Protein AF-A0A925MLX1-F1 (afdb_monomer)

Secondary structure (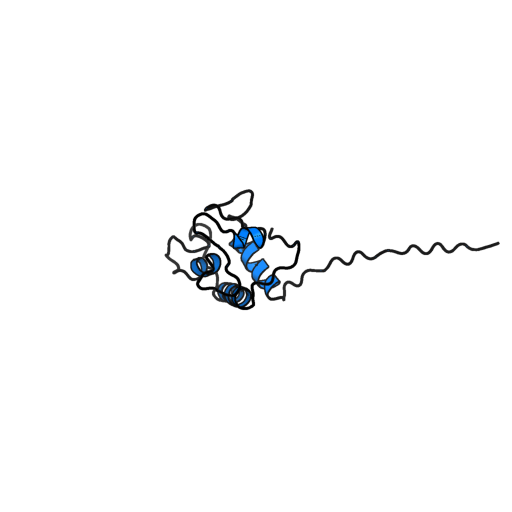DSSP, 8-state):
-------------------TTSHHHHHHHHHHHHTTTTBSSS-BGGG---SSHHHHHH-BTTB-S--TT-TTT-HHHHHHTS-TT-SS-SS-TTT-SPPPHHHHHHHHHHHHTT----TT----

Mean predicted aligned error: 7.53 Å

Solvent-accessible surface area (backbone atoms only — not comparable to full-atom values): 7209 Å² total; per-residue (Å²): 133,88,82,82,81,83,80,81,80,78,78,76,79,79,73,77,77,78,58,57,85,39,61,47,31,46,32,47,52,50,42,37,76,62,40,46,87,44,17,23,88,92,41,40,54,65,60,21,31,53,38,33,71,69,39,24,45,60,21,28,78,89,41,41,29,47,38,73,47,32,50,93,64,8,42,58,51,57,24,46,72,43,57,86,85,44,87,76,20,39,47,42,71,93,80,38,67,70,59,52,72,69,56,53,49,40,44,49,51,29,26,52,73,48,46,65,74,66,89,93,58,63,60,107

Structure (mmCIF, N/CA/C/O backbone):
data_AF-A0A925MLX1-F1
#
_entry.id   AF-A0A925MLX1-F1
#
loop_
_atom_site.group_PDB
_atom_site.id
_atom_site.type_symbol
_atom_site.label_atom_id
_atom_site.label_alt_id
_atom_site.label_comp_id
_atom_site.label_asym_id
_atom_site.label_entity_id
_atom_site.label_seq_id
_atom_site.pdbx_PDB_ins_code
_atom_site.Cartn_x
_atom_site.Cartn_y
_atom_site.Cartn_z
_atom_site.occupancy
_atom_site.B_iso_or_equiv
_atom_site.auth_seq_id
_atom_site.auth_comp_id
_atom_site.auth_asym_id
_atom_site.auth_atom_id
_atom_site.pdbx_PDB_model_num
ATOM 1 N N . MET A 1 1 ? -12.068 34.898 56.559 1.00 46.12 1 MET A N 1
ATOM 2 C CA . MET A 1 1 ? -12.224 35.296 55.142 1.00 46.12 1 MET A CA 1
ATOM 3 C C . MET A 1 1 ? -11.787 34.125 54.268 1.00 46.12 1 MET A C 1
ATOM 5 O O . MET A 1 1 ? -10.683 33.628 54.450 1.00 46.12 1 MET A O 1
ATOM 9 N N . ARG A 1 2 ? -12.710 33.596 53.452 1.00 42.19 2 ARG A N 1
ATOM 10 C CA . ARG A 1 2 ? -12.590 32.352 52.665 1.00 42.19 2 ARG A CA 1
ATOM 11 C C . ARG A 1 2 ? -11.445 32.443 51.649 1.00 42.19 2 ARG A C 1
ATOM 13 O O . ARG A 1 2 ? -11.439 33.351 50.827 1.00 42.19 2 ARG A O 1
ATOM 20 N N . ARG A 1 3 ? -10.522 31.479 51.680 1.00 47.94 3 ARG A N 1
ATOM 21 C CA . ARG A 1 3 ? -9.568 31.237 50.590 1.00 47.94 3 ARG A CA 1
ATOM 22 C C . ARG A 1 3 ? -10.288 30.431 49.511 1.00 47.94 3 ARG A C 1
ATOM 24 O O . ARG A 1 3 ? -10.714 29.311 49.773 1.00 47.94 3 ARG A O 1
ATOM 31 N N . ILE A 1 4 ? -10.477 31.032 48.343 1.00 58.31 4 ILE A N 1
ATOM 32 C CA . ILE A 1 4 ? -11.008 30.362 47.154 1.00 58.31 4 ILE A CA 1
ATOM 33 C C . ILE A 1 4 ? -9.815 29.669 46.490 1.00 58.31 4 ILE A C 1
ATOM 35 O O . ILE A 1 4 ? -8.910 30.342 46.005 1.00 58.31 4 ILE A O 1
ATOM 39 N N . PHE A 1 5 ? -9.782 28.338 46.522 1.00 53.84 5 PHE A N 1
ATOM 40 C CA . PHE A 1 5 ? -8.867 27.544 45.704 1.00 53.84 5 PHE A CA 1
ATOM 41 C C . PHE A 1 5 ? -9.588 27.211 44.400 1.00 53.84 5 PHE A C 1
ATOM 43 O O . PHE A 1 5 ? -10.471 26.356 44.370 1.00 53.84 5 PHE A O 1
ATOM 50 N N . THR A 1 6 ? -9.246 27.922 43.332 1.00 58.22 6 THR A N 1
ATOM 51 C CA . THR A 1 6 ? -9.705 27.601 41.980 1.00 58.22 6 THR A CA 1
ATOM 52 C C . THR A 1 6 ? -8.925 26.378 41.504 1.00 58.22 6 THR A C 1
ATOM 54 O O . THR A 1 6 ? -7.746 26.481 41.173 1.00 58.22 6 THR A O 1
ATOM 57 N N . ALA A 1 7 ? -9.557 25.205 41.521 1.00 58.81 7 ALA A N 1
ATOM 58 C CA . ALA A 1 7 ? -9.005 24.001 40.914 1.00 58.81 7 ALA A CA 1
ATOM 59 C C . ALA A 1 7 ? -9.193 24.095 39.393 1.00 58.81 7 ALA A C 1
ATOM 61 O O . ALA A 1 7 ? -10.301 23.944 38.880 1.00 58.81 7 ALA A O 1
ATOM 62 N N . LEU A 1 8 ? -8.108 24.399 38.683 1.00 63.38 8 LEU A N 1
ATOM 63 C CA . LEU A 1 8 ? -8.055 24.350 37.227 1.00 63.38 8 LEU A CA 1
ATOM 64 C C . LEU A 1 8 ? -7.953 22.871 36.815 1.00 63.38 8 LEU A C 1
ATOM 66 O O . LEU A 1 8 ? -6.883 22.269 36.877 1.00 63.38 8 LEU A O 1
ATOM 70 N N . LEU A 1 9 ? -9.087 22.264 36.462 1.00 59.72 9 LEU A N 1
ATOM 71 C CA . LEU A 1 9 ? -9.147 20.939 35.845 1.00 59.72 9 LEU A CA 1
ATOM 72 C C . LEU A 1 9 ? -8.615 21.051 34.410 1.00 59.72 9 LEU A C 1
ATOM 74 O O . LEU A 1 9 ? -9.349 21.397 33.487 1.00 59.72 9 LEU A O 1
ATOM 78 N N . LEU A 1 10 ? -7.322 20.779 34.231 1.00 60.19 10 LEU A N 1
ATOM 79 C CA . LEU A 1 10 ? -6.754 20.465 32.924 1.00 60.19 10 LEU A CA 1
ATOM 80 C C . LEU A 1 10 ? -7.326 19.114 32.482 1.00 60.19 10 LEU A C 1
ATOM 82 O O . LEU A 1 10 ? -6.876 18.058 32.925 1.00 60.19 10 LEU A O 1
ATOM 86 N N . ALA A 1 11 ? -8.353 19.154 31.634 1.00 60.12 11 ALA A N 1
ATOM 87 C CA . ALA A 1 11 ? -8.769 17.997 30.860 1.00 60.12 11 ALA A CA 1
ATOM 88 C C . ALA A 1 11 ? -7.615 17.644 29.914 1.00 60.12 11 ALA A C 1
ATOM 90 O O . ALA A 1 11 ? -7.363 18.345 28.934 1.00 60.12 11 ALA A O 1
ATOM 91 N N . SER A 1 12 ? -6.865 16.601 30.267 1.00 67.06 12 SER A N 1
ATOM 92 C CA . SER A 1 12 ? -5.813 16.064 29.415 1.00 67.06 12 SER A CA 1
ATOM 93 C C . SER A 1 12 ? -6.475 15.497 28.164 1.00 67.06 12 SER A C 1
ATOM 95 O O . SER A 1 12 ? -7.197 14.501 28.236 1.00 67.06 12 SER A O 1
ATOM 97 N N . LEU A 1 13 ? -6.271 16.168 27.031 1.00 59.34 13 LEU A N 1
ATOM 98 C CA . LEU A 1 13 ? -6.592 15.631 25.719 1.00 59.34 13 LEU A CA 1
ATOM 99 C C . LEU A 1 13 ? -5.699 14.398 25.551 1.00 59.34 13 LEU A C 1
ATOM 101 O O . LEU A 1 13 ? -4.483 14.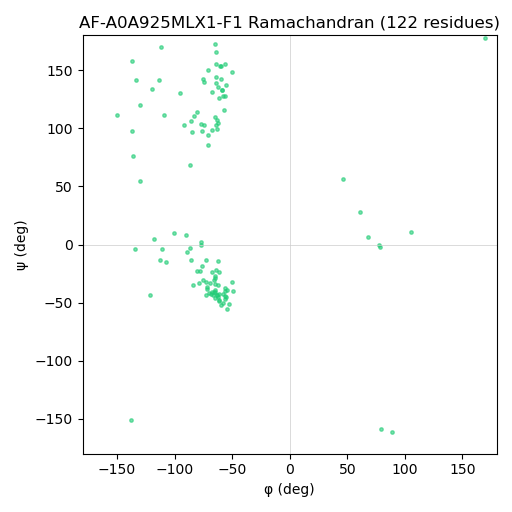518 25.405 1.00 59.34 13 LEU A O 1
ATOM 105 N N . CYS A 1 14 ? -6.282 13.210 25.676 1.00 46.50 14 CYS A N 1
ATOM 106 C CA . CYS A 1 14 ? -5.576 11.970 25.407 1.00 46.50 14 CYS A CA 1
ATOM 107 C C . CYS A 1 14 ? -5.384 11.902 23.888 1.00 46.50 14 CYS A C 1
ATOM 109 O O . CYS A 1 14 ? -6.229 11.379 23.171 1.00 46.50 14 CYS A O 1
ATOM 111 N N . ALA A 1 15 ? -4.319 12.529 23.387 1.00 55.94 15 ALA A N 1
ATOM 112 C CA . ALA A 1 15 ? -3.807 12.215 22.068 1.00 55.94 15 ALA A CA 1
ATOM 113 C C . ALA A 1 15 ? -3.357 10.757 22.149 1.00 55.94 15 ALA A C 1
ATOM 115 O O . ALA A 1 15 ? -2.397 10.436 22.853 1.00 55.94 15 ALA A O 1
ATOM 116 N N . THR A 1 16 ? -4.109 9.859 21.520 1.00 57.59 16 THR A N 1
ATOM 117 C CA . THR A 1 16 ? -3.676 8.480 21.340 1.00 57.59 16 THR A CA 1
ATOM 118 C C . THR A 1 16 ? -2.433 8.537 20.467 1.00 57.59 16 THR A C 1
ATOM 120 O O . THR A 1 16 ? -2.533 8.739 19.260 1.00 57.59 16 THR A O 1
ATOM 123 N N . ALA A 1 17 ? -1.255 8.450 21.085 1.00 60.09 17 ALA A N 1
ATOM 124 C CA . ALA A 1 17 ? -0.032 8.188 20.350 1.00 60.09 17 ALA A CA 1
ATOM 125 C C . ALA A 1 17 ? -0.260 6.876 19.596 1.00 60.09 17 ALA A C 1
ATOM 127 O O . ALA A 1 17 ? -0.556 5.846 20.204 1.00 60.09 17 ALA A O 1
ATOM 128 N N . TYR A 1 18 ? -0.248 6.970 18.276 1.00 63.94 18 TYR A N 1
ATOM 129 C CA . TYR A 1 18 ? -0.481 5.849 17.394 1.00 63.94 18 TYR A CA 1
ATOM 130 C C . TYR A 1 18 ? 0.701 4.867 17.531 1.00 63.94 18 TYR A C 1
ATOM 132 O O . TYR A 1 18 ? 1.858 5.284 17.573 1.00 63.94 18 TYR A O 1
ATOM 140 N N . ASP A 1 19 ? 0.416 3.576 17.721 1.00 78.44 19 ASP A N 1
ATOM 141 C CA . ASP A 1 19 ? 1.443 2.564 17.985 1.00 78.44 19 ASP A CA 1
ATOM 142 C C . ASP A 1 19 ? 2.039 2.054 16.668 1.00 78.44 19 ASP A C 1
ATOM 144 O O . ASP A 1 19 ? 1.502 1.139 16.037 1.00 78.44 19 ASP A O 1
ATOM 148 N N . ASP A 1 20 ? 3.180 2.617 16.273 1.00 77.81 20 ASP A N 1
ATOM 149 C CA . ASP A 1 20 ? 3.930 2.212 15.076 1.00 77.81 20 ASP A CA 1
ATOM 150 C C . ASP A 1 20 ? 4.425 0.755 15.135 1.00 77.81 20 ASP A C 1
ATOM 152 O O . ASP A 1 20 ? 4.809 0.176 14.118 1.00 77.81 20 ASP A O 1
ATOM 156 N N . THR A 1 21 ? 4.400 0.114 16.310 1.00 87.69 21 THR A N 1
ATOM 157 C CA . THR A 1 21 ? 4.783 -1.297 16.460 1.00 87.69 21 THR A CA 1
ATOM 158 C C . THR A 1 21 ? 3.636 -2.270 16.179 1.00 87.69 21 THR A C 1
ATOM 160 O O . THR A 1 21 ? 3.887 -3.471 15.983 1.00 87.69 21 THR A O 1
ATOM 163 N N . SER A 1 22 ? 2.400 -1.764 16.105 1.00 94.00 22 SER A N 1
ATOM 164 C CA . SER A 1 22 ? 1.207 -2.533 15.745 1.00 94.00 22 SER A CA 1
ATOM 165 C C . SER A 1 22 ? 1.272 -3.067 14.306 1.00 94.00 22 SER A C 1
ATOM 167 O O . SER A 1 22 ? 2.110 -2.652 13.501 1.00 94.00 22 SER A O 1
ATOM 169 N N . ALA A 1 23 ? 0.396 -4.021 13.970 1.00 94.62 23 ALA A N 1
ATOM 170 C CA . ALA A 1 23 ? 0.321 -4.573 12.616 1.00 94.62 23 ALA A CA 1
ATOM 171 C C . ALA A 1 23 ? 0.010 -3.474 11.591 1.00 94.62 23 ALA A C 1
ATOM 173 O O . ALA A 1 23 ? 0.778 -3.283 10.644 1.00 94.62 23 ALA A O 1
ATOM 174 N N . PHE A 1 24 ? -1.049 -2.696 11.833 1.00 96.56 24 PHE A N 1
ATOM 175 C CA . PHE A 1 24 ? -1.362 -1.552 10.993 1.00 96.56 24 PHE A CA 1
ATOM 176 C C . PHE A 1 24 ? -0.288 -0.459 11.061 1.00 96.56 24 PHE A C 1
ATOM 178 O O . PHE A 1 24 ? -0.005 0.134 10.036 1.00 96.56 24 PHE A O 1
ATOM 185 N N . GLY A 1 25 ? 0.390 -0.206 12.187 1.00 96.75 25 GLY A N 1
ATOM 186 C CA . GLY A 1 25 ? 1.446 0.820 12.241 1.00 96.75 25 GLY A CA 1
ATOM 187 C C . GLY A 1 25 ? 2.660 0.514 11.369 1.00 96.75 25 GLY A C 1
ATOM 188 O O . GLY A 1 25 ? 3.151 1.382 10.642 1.00 96.75 25 GLY A O 1
ATOM 189 N N . LYS A 1 26 ? 3.061 -0.756 11.329 1.00 97.62 26 LYS A N 1
ATOM 190 C CA . LYS A 1 26 ? 4.082 -1.226 10.389 1.00 97.62 26 LYS A CA 1
ATOM 191 C C . LYS A 1 26 ? 3.598 -1.119 8.945 1.00 97.62 26 LYS A C 1
ATOM 193 O O . LYS A 1 26 ? 4.324 -0.604 8.101 1.00 97.62 26 LYS A O 1
ATOM 198 N N . ALA A 1 27 ? 2.372 -1.561 8.660 1.00 98.00 27 ALA A N 1
ATOM 199 C CA . ALA A 1 27 ? 1.804 -1.487 7.314 1.00 98.00 27 ALA A CA 1
ATOM 200 C C . ALA A 1 27 ? 1.645 -0.038 6.834 1.00 98.00 27 ALA A C 1
ATOM 202 O O . ALA A 1 27 ? 2.037 0.279 5.716 1.00 98.00 27 ALA A O 1
ATOM 203 N N . ARG A 1 28 ? 1.152 0.853 7.695 1.00 97.50 28 ARG A N 1
ATOM 204 C CA . ARG A 1 28 ? 1.057 2.297 7.478 1.00 97.50 28 ARG A CA 1
ATOM 205 C C . ARG A 1 28 ? 2.403 2.865 7.059 1.00 97.50 28 ARG A C 1
ATOM 207 O O . ARG A 1 28 ? 2.467 3.500 6.017 1.00 97.50 28 ARG A O 1
ATOM 214 N N . THR A 1 29 ? 3.467 2.574 7.810 1.00 97.00 29 THR A N 1
ATOM 215 C CA . THR A 1 29 ? 4.822 3.039 7.470 1.00 97.00 29 THR A CA 1
ATOM 216 C C . THR A 1 29 ? 5.220 2.603 6.058 1.00 97.00 29 THR A C 1
ATOM 218 O O . THR A 1 29 ? 5.698 3.415 5.270 1.00 97.00 29 THR A O 1
ATOM 221 N N . VAL A 1 30 ? 4.968 1.340 5.693 1.00 97.88 30 VAL A N 1
ATOM 222 C CA . VAL A 1 30 ? 5.252 0.844 4.336 1.00 97.88 30 VAL A CA 1
ATOM 223 C C . VAL A 1 30 ? 4.428 1.595 3.283 1.00 97.88 30 VAL A C 1
ATOM 225 O O . VAL A 1 30 ? 4.975 1.990 2.252 1.00 97.88 30 VAL A O 1
ATOM 228 N N . LEU A 1 31 ? 3.134 1.808 3.527 1.00 97.81 31 LEU A N 1
ATOM 229 C CA . LEU A 1 31 ? 2.225 2.478 2.593 1.00 97.81 31 LEU A CA 1
ATOM 230 C C . LEU A 1 31 ? 2.559 3.972 2.422 1.00 97.81 31 LEU A C 1
ATOM 232 O O . LEU A 1 31 ? 2.573 4.470 1.296 1.00 97.81 31 LEU A O 1
ATOM 236 N N . GLU A 1 32 ? 2.870 4.683 3.504 1.00 97.38 32 GLU A N 1
ATOM 237 C CA . GLU A 1 32 ? 3.249 6.103 3.471 1.00 97.38 32 GLU A CA 1
ATOM 238 C C . GLU A 1 32 ? 4.605 6.305 2.780 1.00 97.38 32 GLU A C 1
ATOM 240 O O . GLU A 1 32 ? 4.773 7.188 1.945 1.00 97.38 32 GLU A O 1
ATOM 245 N N . VAL A 1 33 ? 5.580 5.431 3.028 1.00 96.06 33 VAL A N 1
ATOM 246 C CA . VAL A 1 33 ? 6.898 5.574 2.393 1.00 96.06 33 VAL A CA 1
ATOM 247 C C . VAL A 1 33 ? 6.855 5.241 0.899 1.00 96.06 33 VAL A C 1
ATOM 249 O O . VAL A 1 33 ? 7.552 5.876 0.108 1.00 96.06 33 VAL A O 1
ATOM 252 N N . ASN A 1 34 ? 6.055 4.252 0.490 1.00 97.00 34 ASN A N 1
ATOM 253 C CA . ASN A 1 34 ? 6.180 3.660 -0.845 1.00 97.00 34 ASN A CA 1
ATOM 254 C C . ASN A 1 34 ? 4.996 3.922 -1.786 1.00 97.00 34 ASN A C 1
ATOM 256 O O . ASN A 1 34 ? 5.113 3.651 -2.984 1.00 97.00 34 ASN A O 1
ATOM 260 N N . CYS A 1 35 ? 3.851 4.403 -1.292 1.00 97.00 35 CYS A N 1
ATOM 261 C CA . CYS A 1 35 ? 2.625 4.482 -2.095 1.00 97.00 35 CYS A CA 1
ATOM 262 C C . CYS A 1 35 ? 2.058 5.902 -2.218 1.00 97.00 35 CYS A C 1
ATOM 264 O O . CYS A 1 35 ? 1.683 6.320 -3.319 1.00 97.00 35 CYS A O 1
ATOM 266 N N . VAL A 1 36 ? 2.017 6.671 -1.128 1.00 95.88 36 VAL A N 1
ATOM 267 C CA . VAL A 1 36 ? 1.337 7.984 -1.107 1.00 95.88 36 VAL A CA 1
ATOM 268 C C . VAL A 1 36 ? 2.130 9.113 -1.778 1.00 95.88 36 VAL A C 1
ATOM 270 O O . VAL A 1 36 ? 1.619 10.204 -1.980 1.00 95.88 36 VAL A O 1
ATOM 273 N N . GLU A 1 37 ? 3.327 8.855 -2.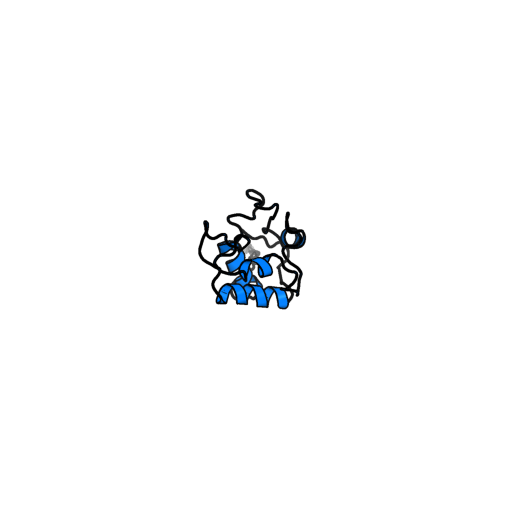303 1.00 95.00 37 GLU A N 1
ATOM 274 C CA . GLU A 1 37 ? 3.971 9.815 -3.214 1.00 95.00 37 GLU A CA 1
ATOM 275 C C . GLU A 1 37 ? 3.220 9.946 -4.562 1.00 95.00 37 GLU A C 1
ATOM 277 O O . GLU A 1 37 ? 3.369 10.931 -5.298 1.00 95.00 37 GLU A O 1
ATOM 282 N N . CYS A 1 38 ? 2.451 8.918 -4.941 1.00 97.12 38 CYS A N 1
ATOM 283 C CA . CYS A 1 38 ? 1.825 8.782 -6.260 1.00 97.12 38 CYS A CA 1
ATOM 284 C C . CYS A 1 38 ? 0.356 8.344 -6.243 1.00 97.12 38 CYS A C 1
ATOM 286 O O . CYS A 1 38 ? -0.219 8.245 -7.328 1.00 97.12 38 CYS A O 1
ATOM 288 N N . HIS A 1 39 ? -0.216 8.044 -5.077 1.00 97.38 39 HIS A N 1
ATOM 289 C CA . HIS A 1 39 ? -1.589 7.558 -4.922 1.00 97.38 39 HIS A CA 1
ATOM 290 C C . HIS A 1 39 ? -2.341 8.361 -3.856 1.00 97.38 39 HIS A C 1
ATOM 292 O O . HIS A 1 39 ? -2.877 7.816 -2.892 1.00 97.38 39 HIS A O 1
ATOM 298 N N . THR A 1 40 ? -2.354 9.677 -4.039 1.00 97.56 40 THR A N 1
ATOM 299 C CA . THR A 1 40 ? -3.040 10.656 -3.180 1.00 97.56 40 THR A CA 1
ATOM 300 C C . THR A 1 40 ? -4.203 11.301 -3.911 1.00 97.56 40 THR A C 1
ATOM 302 O O . THR A 1 40 ? -4.337 11.157 -5.128 1.00 97.56 40 THR A O 1
ATOM 305 N N . VAL A 1 41 ? -5.035 12.045 -3.185 1.00 96.69 41 VAL A N 1
ATOM 306 C CA . VAL A 1 41 ? -6.11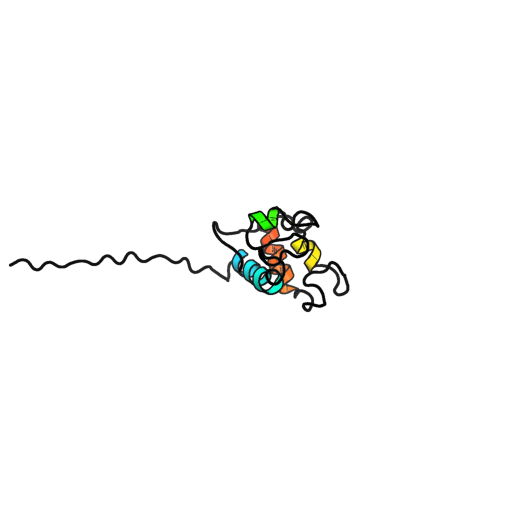5 12.853 -3.768 1.00 96.69 41 VAL A CA 1
ATOM 307 C C . VAL A 1 41 ? -5.557 13.837 -4.801 1.00 96.69 41 VAL A C 1
ATOM 309 O O . VAL A 1 41 ? -6.133 13.997 -5.875 1.00 96.69 41 VAL A O 1
ATOM 312 N N . GLU A 1 42 ? -4.398 14.432 -4.518 1.00 96.50 42 GLU A N 1
ATOM 313 C CA . GLU A 1 42 ? -3.734 15.390 -5.410 1.00 96.50 42 GLU A CA 1
ATOM 314 C C . GLU A 1 42 ? -3.056 14.720 -6.614 1.00 96.50 42 GLU A C 1
ATOM 316 O O . GLU A 1 42 ? -2.948 15.300 -7.697 1.00 96.50 42 GLU A O 1
ATOM 321 N N . LYS A 1 43 ? -2.579 13.483 -6.445 1.00 95.38 43 LYS A N 1
ATOM 322 C CA . LYS A 1 43 ? -1.828 12.743 -7.462 1.00 95.38 43 LYS A CA 1
ATOM 323 C C . LYS A 1 43 ? -2.340 11.310 -7.501 1.00 95.38 43 LYS A C 1
ATOM 325 O O . LYS A 1 43 ? -1.685 10.408 -7.005 1.00 95.38 43 LYS A O 1
ATOM 330 N N . ALA A 1 44 ? -3.505 11.107 -8.110 1.00 96.88 44 ALA A N 1
ATOM 331 C CA . ALA A 1 44 ? -4.175 9.809 -8.207 1.00 96.88 44 ALA A CA 1
ATOM 332 C C . ALA A 1 44 ? -3.694 9.001 -9.430 1.00 96.88 44 ALA A C 1
ATOM 334 O O . ALA A 1 44 ? -4.428 8.831 -10.411 1.00 96.88 44 ALA A O 1
ATOM 335 N N . LYS A 1 45 ? -2.434 8.530 -9.444 1.00 96.69 45 LYS A N 1
ATOM 336 C CA . LYS A 1 45 ? -1.949 7.730 -10.587 1.00 96.69 45 LYS A CA 1
ATOM 337 C C . LYS A 1 45 ? -2.749 6.434 -10.724 1.00 96.69 45 LYS A C 1
ATOM 339 O O . LYS A 1 45 ? -2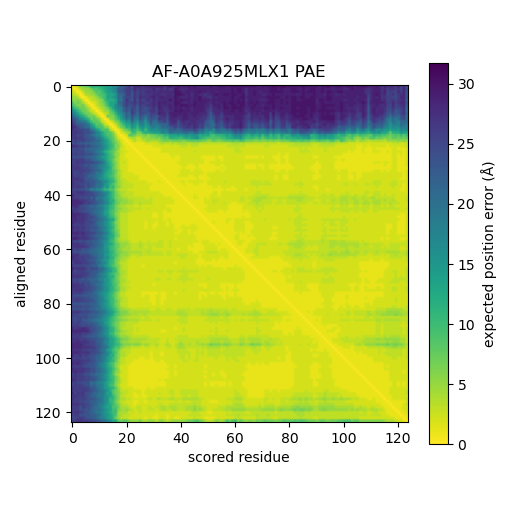.990 5.738 -9.742 1.00 96.69 45 LYS A O 1
ATOM 344 N N . GLY A 1 46 ? -3.132 6.109 -11.962 1.00 96.44 46 GLY A N 1
ATOM 345 C CA . GLY A 1 46 ? -3.982 4.950 -12.261 1.00 96.44 46 GLY A CA 1
ATOM 346 C C . GLY A 1 46 ? -5.356 5.025 -11.591 1.00 96.44 46 GLY A C 1
ATOM 347 O O . GLY A 1 46 ? -5.894 3.989 -11.206 1.00 96.44 46 GLY A O 1
ATOM 348 N N . GLY A 1 47 ? -5.857 6.239 -11.334 1.00 97.56 47 GLY A N 1
ATOM 349 C CA . GLY A 1 47 ? -7.140 6.474 -10.671 1.00 97.56 47 GLY A CA 1
ATOM 350 C C . GLY A 1 47 ? -7.182 6.054 -9.198 1.00 97.56 47 GLY A C 1
ATOM 351 O O . GLY A 1 47 ? -8.249 6.091 -8.596 1.00 97.56 47 GLY A O 1
ATOM 352 N N . LEU A 1 48 ? -6.052 5.640 -8.613 1.00 98.19 48 LEU A N 1
ATOM 353 C CA . LEU A 1 48 ? -5.986 5.098 -7.259 1.00 98.19 48 LEU A CA 1
ATOM 354 C C . LEU A 1 48 ? -5.611 6.180 -6.241 1.00 98.19 48 LEU A C 1
ATOM 356 O O . LEU A 1 48 ? -4.589 6.853 -6.391 1.00 98.19 48 LEU A O 1
ATOM 360 N N . VAL A 1 49 ? -6.402 6.258 -5.168 1.00 98.06 49 VAL A N 1
ATOM 361 C CA . VAL A 1 49 ? -6.127 7.044 -3.959 1.00 98.06 49 VAL A CA 1
ATOM 362 C C . VAL A 1 49 ? -6.052 6.095 -2.763 1.00 98.06 49 VAL A C 1
ATOM 364 O O . VAL A 1 49 ? -6.902 5.218 -2.617 1.00 98.06 49 VAL A O 1
ATOM 367 N N . MET A 1 50 ? -5.035 6.249 -1.916 1.00 97.31 50 MET A N 1
ATOM 368 C CA . MET A 1 50 ? -4.752 5.331 -0.803 1.00 97.31 50 MET A CA 1
ATOM 369 C C . MET A 1 50 ? -4.845 5.983 0.580 1.00 97.31 50 MET A C 1
ATOM 371 O O 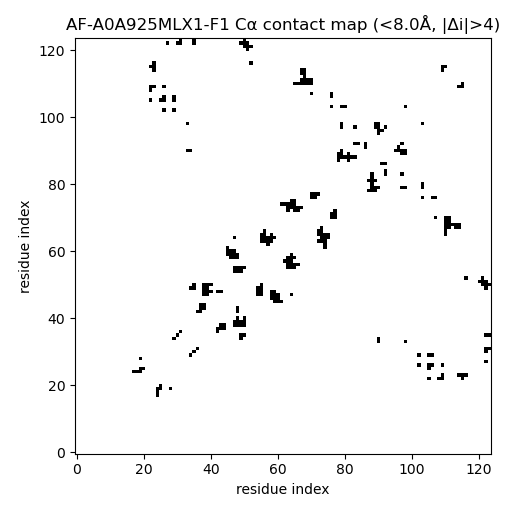. MET A 1 50 ? -4.585 5.320 1.577 1.00 97.31 50 MET A O 1
ATOM 375 N N . GLU A 1 51 ? -5.252 7.251 0.657 1.00 97.00 51 GLU A N 1
ATOM 376 C CA . GLU A 1 51 ? -5.271 8.022 1.907 1.00 97.00 51 GLU A CA 1
ATOM 377 C C . GLU A 1 51 ? -6.241 7.468 2.958 1.00 97.00 51 GLU A C 1
ATOM 379 O O . GLU A 1 51 ? -6.039 7.703 4.140 1.00 97.00 51 GLU A O 1
ATOM 384 N N . SER A 1 52 ? -7.263 6.699 2.579 1.00 97.00 52 SER A N 1
ATOM 385 C CA . SER A 1 52 ? -8.201 6.075 3.521 1.00 97.00 52 SER A CA 1
ATOM 386 C C . SER A 1 52 ? -8.530 4.630 3.155 1.00 97.00 52 SER A C 1
ATOM 388 O O . SER A 1 52 ? -8.491 4.236 1.984 1.00 97.00 52 SER A O 1
ATOM 390 N N . LEU A 1 53 ? -8.977 3.850 4.148 1.00 96.69 53 LEU A N 1
ATOM 391 C CA . LEU A 1 53 ? -9.448 2.477 3.933 1.00 96.69 53 LEU A CA 1
ATOM 392 C C . LEU A 1 53 ? -10.553 2.396 2.866 1.00 96.69 53 LEU A C 1
ATOM 394 O O . LEU A 1 53 ? -10.594 1.454 2.074 1.00 96.69 53 LEU A O 1
ATOM 398 N N . ALA A 1 54 ? -11.466 3.371 2.846 1.00 96.62 54 ALA A N 1
ATOM 399 C CA . ALA A 1 54 ? -12.569 3.406 1.891 1.00 96.62 54 ALA A CA 1
ATOM 400 C C . ALA A 1 54 ? -12.071 3.580 0.447 1.00 96.62 54 ALA A C 1
ATOM 402 O O . ALA A 1 54 ? -12.557 2.902 -0.461 1.00 96.62 54 ALA A O 1
ATOM 403 N N . GLN A 1 55 ? -11.074 4.442 0.236 1.00 96.94 55 GLN A N 1
ATOM 404 C CA . GLN A 1 55 ? -10.475 4.651 -1.083 1.00 96.94 55 GLN A CA 1
ATOM 405 C C . GLN A 1 55 ? -9.661 3.425 -1.523 1.00 96.94 55 GLN A C 1
ATOM 407 O O . GLN A 1 55 ? -9.839 2.956 -2.644 1.00 96.94 55 GLN A O 1
ATOM 412 N N . LEU A 1 56 ? -8.891 2.808 -0.619 1.00 95.81 56 LEU A N 1
ATOM 413 C CA . LEU A 1 56 ? -8.188 1.540 -0.874 1.00 95.81 56 LEU A CA 1
ATOM 414 C C . LEU A 1 56 ? -9.132 0.409 -1.314 1.00 95.81 56 LEU A C 1
ATOM 416 O O . LEU A 1 56 ? -8.843 -0.328 -2.259 1.00 95.81 56 LEU A O 1
ATOM 420 N N . LYS A 1 57 ? -10.282 0.271 -0.648 1.00 96.94 57 LYS A N 1
ATOM 421 C CA . LYS A 1 57 ? -11.304 -0.723 -1.016 1.00 96.94 57 LYS A CA 1
ATOM 422 C C . LYS A 1 57 ? -11.992 -0.398 -2.343 1.00 96.94 57 LYS A C 1
ATOM 424 O O . LYS A 1 57 ? -12.357 -1.311 -3.077 1.00 96.94 57 LYS A O 1
ATOM 429 N N . THR A 1 58 ? -12.159 0.887 -2.654 1.00 95.88 58 THR A N 1
ATOM 430 C CA . THR A 1 58 ? -12.701 1.332 -3.947 1.00 95.88 58 THR A CA 1
ATOM 431 C C . THR A 1 58 ? -11.735 0.985 -5.080 1.00 95.88 58 THR A C 1
ATOM 433 O O . THR A 1 58 ? -12.152 0.434 -6.095 1.00 95.88 58 THR A O 1
ATOM 436 N N . GLY A 1 59 ? -10.437 1.220 -4.871 1.00 96.44 59 GLY A N 1
ATOM 437 C CA . GLY A 1 59 ? -9.404 0.955 -5.862 1.00 96.44 59 GLY A CA 1
ATOM 438 C C . GLY A 1 59 ? -9.302 2.038 -6.936 1.00 96.44 59 GLY A C 1
ATOM 439 O O . GLY A 1 59 ? -9.709 3.178 -6.720 1.00 96.44 59 GLY A O 1
ATOM 440 N N . GLY A 1 60 ? -8.718 1.678 -8.079 1.00 97.00 60 GLY A N 1
ATOM 441 C CA . GLY A 1 60 ? -8.508 2.576 -9.219 1.00 97.00 60 GLY A CA 1
ATOM 442 C C . GLY A 1 60 ? -8.807 1.888 -10.549 1.00 97.00 60 GLY A C 1
ATOM 443 O O . GLY A 1 60 ? -9.589 0.941 -10.611 1.00 97.00 60 GLY A O 1
ATOM 444 N N . ASP A 1 61 ? -8.132 2.308 -11.615 1.00 97.06 61 ASP A N 1
ATOM 445 C CA . ASP A 1 61 ? -8.358 1.815 -12.983 1.00 97.06 61 ASP A CA 1
ATOM 446 C C . ASP A 1 61 ? -8.091 0.304 -13.129 1.00 97.06 61 ASP A C 1
ATOM 448 O O . ASP A 1 61 ? -8.624 -0.350 -14.022 1.00 97.06 61 ASP A O 1
ATOM 452 N N . SER A 1 62 ? -7.269 -0.265 -12.240 1.00 94.75 62 SER A N 1
ATOM 453 C CA . SER A 1 62 ? -6.968 -1.705 -12.180 1.00 94.75 62 SER A CA 1
ATOM 454 C C . SER A 1 62 ? -7.914 -2.501 -11.266 1.00 94.75 62 SER A C 1
ATOM 456 O O . SER A 1 62 ? -7.665 -3.678 -11.014 1.00 94.75 62 SER A O 1
ATOM 458 N N . GLY A 1 63 ? -8.984 -1.878 -10.766 1.00 95.44 63 GLY A N 1
ATOM 459 C CA . GLY A 1 63 ? -9.929 -2.476 -9.825 1.00 95.44 63 GLY A CA 1
ATOM 460 C C . GLY A 1 63 ? -9.539 -2.274 -8.360 1.00 95.44 63 GLY A C 1
ATOM 461 O O . GLY A 1 63 ? -8.752 -1.386 -8.023 1.00 95.44 63 GLY A O 1
ATOM 462 N N . THR A 1 64 ? -10.124 -3.096 -7.484 1.00 96.75 64 THR A N 1
ATOM 463 C CA . THR A 1 64 ? -9.963 -3.022 -6.026 1.00 96.75 64 THR A CA 1
ATOM 464 C C . THR A 1 64 ? -8.500 -3.151 -5.604 1.00 96.75 64 THR A C 1
ATOM 466 O O . THR A 1 64 ? -7.815 -4.110 -5.957 1.00 96.75 64 THR A O 1
ATOM 469 N N . ALA A 1 65 ? -8.021 -2.200 -4.799 1.00 97.69 65 ALA A N 1
ATOM 470 C CA . ALA A 1 65 ? -6.640 -2.224 -4.330 1.00 97.69 65 ALA A CA 1
ATOM 471 C C . ALA A 1 65 ? -6.475 -3.112 -3.086 1.00 97.69 65 ALA A C 1
ATOM 473 O O . ALA A 1 65 ? -5.461 -3.798 -2.962 1.00 97.69 65 ALA A O 1
ATOM 474 N N . LEU A 1 66 ? -7.479 -3.161 -2.205 1.00 98.38 66 LEU A N 1
ATOM 475 C CA . LEU A 1 66 ? -7.455 -3.963 -0.981 1.00 98.38 66 LEU A CA 1
ATOM 476 C C . LEU A 1 66 ? -8.720 -4.816 -0.821 1.00 98.38 66 LEU A C 1
ATOM 478 O O . LEU A 1 66 ? -9.820 -4.288 -0.651 1.00 98.38 66 LEU A O 1
ATOM 482 N N . VAL A 1 67 ? -8.531 -6.134 -0.765 1.00 98.25 67 VAL A N 1
ATOM 483 C CA . VAL A 1 67 ? -9.536 -7.106 -0.324 1.00 98.25 67 VAL A CA 1
ATOM 484 C C . VAL A 1 67 ? -9.108 -7.651 1.034 1.00 98.25 67 VAL A C 1
ATOM 486 O O . VAL A 1 67 ? -8.111 -8.358 1.169 1.00 98.25 67 VAL A O 1
ATOM 489 N N . VAL A 1 68 ? -9.876 -7.299 2.062 1.00 97.75 68 VAL A N 1
ATOM 490 C CA . VAL A 1 68 ? -9.594 -7.666 3.455 1.00 97.75 68 VAL A CA 1
ATOM 491 C C . VAL A 1 68 ? -9.482 -9.185 3.602 1.00 97.75 68 VAL A C 1
ATOM 493 O O . VAL A 1 68 ? -10.382 -9.914 3.189 1.00 97.75 68 VAL A O 1
ATOM 496 N N . GLY A 1 69 ? -8.387 -9.657 4.202 1.00 97.88 69 GLY A N 1
ATOM 497 C CA . GLY A 1 69 ? -8.136 -11.082 4.420 1.00 97.88 69 GLY A CA 1
ATOM 498 C C . GLY A 1 69 ? -7.654 -11.846 3.184 1.00 97.88 69 GLY A C 1
ATOM 499 O O . GLY A 1 69 ? -7.426 -13.049 3.285 1.00 97.88 69 GLY A O 1
ATOM 500 N N . ASN A 1 70 ? -7.496 -11.195 2.022 1.00 98.31 70 ASN A N 1
ATOM 501 C CA . ASN A 1 70 ? -7.146 -11.878 0.778 1.00 98.31 70 ASN A CA 1
ATOM 502 C C . ASN A 1 70 ? -6.077 -11.129 -0.026 1.00 98.31 70 ASN A C 1
ATOM 504 O O . ASN A 1 70 ? -6.354 -10.237 -0.830 1.00 98.31 70 ASN A O 1
ATOM 508 N N . THR A 1 71 ? -4.830 -11.559 0.135 1.00 98.31 71 THR A N 1
ATOM 509 C CA . THR A 1 71 ? -3.670 -11.049 -0.608 1.00 98.31 71 THR A CA 1
ATOM 510 C C . THR A 1 71 ? -3.734 -11.349 -2.106 1.00 98.31 71 THR A C 1
ATOM 512 O O . THR A 1 71 ? -3.233 -10.563 -2.904 1.00 98.31 71 THR A O 1
ATOM 515 N N . LYS A 1 72 ? -4.393 -12.440 -2.518 1.00 97.75 72 LYS A N 1
ATOM 516 C CA . LYS A 1 72 ? -4.489 -12.851 -3.931 1.00 97.75 72 LYS A CA 1
ATOM 517 C C . LYS A 1 72 ? -5.478 -12.024 -4.747 1.00 97.75 72 LYS A C 1
ATOM 519 O O . LYS A 1 72 ? -5.410 -12.054 -5.969 1.00 97.75 72 LYS A O 1
ATOM 524 N N . GLU A 1 73 ? -6.382 -11.318 -4.077 1.00 97.75 73 GLU A N 1
ATOM 525 C CA . GLU A 1 73 ? -7.345 -10.402 -4.701 1.00 97.75 73 GLU A CA 1
ATOM 526 C C . GLU A 1 73 ? -7.050 -8.934 -4.361 1.00 97.75 73 GLU A C 1
ATOM 528 O O . GLU A 1 73 ? -7.701 -8.028 -4.874 1.00 97.75 73 GLU A O 1
ATOM 533 N N . SER A 1 74 ? -6.050 -8.681 -3.513 1.00 98.50 74 SER A N 1
ATOM 534 C CA . SER A 1 74 ? -5.611 -7.332 -3.170 1.00 98.50 74 SER A CA 1
ATOM 535 C C . SER A 1 74 ? -4.607 -6.828 -4.196 1.00 98.50 74 SER A C 1
ATOM 537 O O . SER A 1 74 ? -3.438 -7.224 -4.171 1.00 98.50 74 SER A O 1
ATOM 539 N N . GLY A 1 75 ? -5.041 -5.908 -5.061 1.00 97.94 75 GLY A N 1
ATOM 540 C CA . GLY A 1 75 ? -4.193 -5.286 -6.077 1.00 97.94 75 GLY A CA 1
ATOM 541 C C . GLY A 1 75 ? -2.870 -4.746 -5.524 1.00 97.94 75 GLY A C 1
ATOM 542 O O . GLY A 1 75 ? -1.832 -4.964 -6.144 1.00 97.94 75 GLY A O 1
ATOM 543 N N . ILE A 1 76 ? -2.870 -4.137 -4.328 1.00 97.44 76 ILE A N 1
ATOM 544 C CA . ILE A 1 76 ? -1.632 -3.657 -3.687 1.00 97.44 76 ILE A CA 1
ATOM 545 C C . ILE A 1 76 ? -0.608 -4.782 -3.523 1.00 97.44 76 ILE A C 1
ATOM 547 O O . ILE A 1 76 ? 0.548 -4.619 -3.901 1.00 97.44 76 ILE A O 1
ATOM 551 N N . TYR A 1 77 ? -1.037 -5.947 -3.029 1.00 98.62 77 TYR A N 1
ATOM 552 C CA . TYR A 1 77 ? -0.140 -7.062 -2.765 1.00 98.62 77 TYR A CA 1
ATOM 553 C C . TYR A 1 77 ? 0.319 -7.699 -4.071 1.00 98.62 77 TYR A C 1
ATOM 555 O O . TYR A 1 77 ? 1.508 -7.935 -4.269 1.00 98.62 77 TYR A O 1
ATOM 563 N N . MET A 1 78 ? -0.619 -7.891 -5.002 1.00 98.56 78 MET A N 1
ATOM 564 C CA . MET A 1 78 ? -0.330 -8.451 -6.316 1.00 98.56 78 MET A CA 1
ATOM 565 C C . MET A 1 78 ? 0.735 -7.652 -7.067 1.00 98.56 78 MET A C 1
ATOM 567 O O . MET A 1 78 ? 1.548 -8.270 -7.738 1.00 98.56 78 MET A O 1
ATOM 571 N N . ARG A 1 79 ? 0.760 -6.313 -6.955 1.00 98.06 79 ARG A N 1
ATOM 572 C CA . ARG A 1 79 ? 1.758 -5.478 -7.646 1.00 98.06 79 ARG A CA 1
ATOM 573 C C . ARG A 1 79 ? 3.125 -5.451 -6.971 1.00 98.06 79 ARG A C 1
ATOM 575 O O . ARG A 1 79 ? 4.125 -5.347 -7.679 1.00 98.06 79 ARG A O 1
ATOM 582 N N . VAL A 1 80 ? 3.203 -5.529 -5.641 1.00 98.31 80 VAL A N 1
ATOM 583 C CA . VAL A 1 80 ? 4.501 -5.465 -4.936 1.00 98.31 80 VAL A CA 1
ATOM 584 C C . VAL A 1 80 ? 5.280 -6.780 -5.001 1.00 98.31 80 VAL A C 1
ATOM 586 O O . VAL A 1 80 ? 6.503 -6.758 -4.908 1.00 98.31 80 VAL A O 1
ATOM 589 N N . VAL A 1 81 ? 4.602 -7.915 -5.225 1.00 98.38 81 VAL A N 1
ATOM 590 C CA . VAL A 1 81 ? 5.252 -9.232 -5.392 1.00 98.38 81 VAL A CA 1
ATOM 591 C C . VAL A 1 81 ? 5.691 -9.537 -6.826 1.00 98.38 81 VAL A C 1
ATOM 593 O O . VAL A 1 81 ? 6.272 -10.596 -7.073 1.00 98.38 81 VAL A O 1
ATOM 596 N N . LEU A 1 82 ? 5.402 -8.650 -7.783 1.00 98.31 82 LEU A N 1
ATOM 597 C CA . LEU A 1 82 ? 5.824 -8.834 -9.169 1.00 98.31 82 LEU A CA 1
ATOM 598 C C . LEU A 1 82 ? 7.350 -8.827 -9.299 1.00 98.31 82 LEU A C 1
ATOM 600 O O . LEU A 1 82 ? 8.079 -8.247 -8.485 1.00 98.31 82 LEU A O 1
ATOM 604 N N . ALA A 1 83 ? 7.821 -9.475 -10.366 1.00 96.94 83 ALA A N 1
ATOM 605 C CA . ALA A 1 83 ? 9.235 -9.561 -10.691 1.00 96.94 83 ALA A CA 1
ATOM 606 C C . ALA A 1 83 ? 9.869 -8.173 -10.814 1.00 96.94 83 ALA A C 1
ATOM 608 O O . ALA A 1 83 ? 9.211 -7.163 -11.084 1.00 96.94 83 ALA A O 1
ATOM 609 N N . ALA A 1 84 ? 11.186 -8.116 -10.607 1.00 94.31 84 ALA A N 1
ATOM 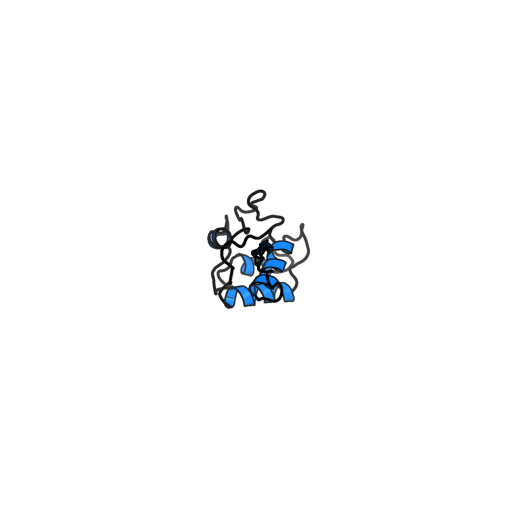610 C CA . ALA A 1 84 ? 11.839 -6.831 -10.460 1.00 94.31 84 ALA A CA 1
ATOM 611 C C . ALA A 1 84 ? 11.799 -5.959 -11.732 1.00 94.31 84 ALA A C 1
ATOM 613 O O . ALA A 1 84 ? 11.856 -4.723 -11.686 1.00 94.31 84 ALA A O 1
ATOM 614 N N . ASP A 1 85 ? 11.713 -6.641 -12.862 1.00 94.38 85 ASP A N 1
ATOM 615 C CA . ASP A 1 85 ? 11.661 -6.149 -14.220 1.00 94.38 85 ASP A CA 1
ATOM 616 C C . ASP A 1 85 ? 10.236 -6.132 -14.803 1.00 94.38 85 ASP A C 1
ATOM 618 O O . ASP A 1 85 ? 10.081 -5.812 -15.979 1.00 94.38 85 ASP A O 1
ATOM 622 N N . ASP A 1 86 ? 9.199 -6.364 -14.002 1.00 97.62 86 ASP A N 1
ATOM 623 C CA . ASP A 1 86 ? 7.815 -6.224 -14.449 1.00 97.62 86 ASP A CA 1
ATOM 624 C C . ASP A 1 86 ? 7.420 -4.734 -14.547 1.00 97.62 86 ASP A C 1
ATOM 626 O O . ASP A 1 86 ? 7.872 -3.896 -13.755 1.00 97.62 86 ASP A O 1
ATOM 630 N N . ASP A 1 87 ? 6.634 -4.382 -15.563 1.00 95.50 87 ASP A N 1
ATOM 631 C CA . ASP A 1 87 ? 6.212 -3.003 -15.836 1.00 95.50 87 ASP A CA 1
ATOM 632 C C . ASP A 1 87 ? 5.030 -2.562 -14.962 1.00 95.50 87 ASP A C 1
ATOM 634 O O . ASP A 1 87 ? 4.863 -1.367 -14.707 1.00 95.50 87 ASP A O 1
ATOM 638 N N . ASP A 1 88 ? 4.254 -3.520 -14.456 1.00 96.00 88 ASP A N 1
ATOM 639 C CA . ASP A 1 88 ? 3.124 -3.307 -13.555 1.00 96.00 88 ASP A CA 1
ATOM 640 C C . ASP A 1 88 ? 3.527 -3.309 -12.075 1.00 96.00 88 ASP A C 1
ATOM 642 O O . ASP A 1 88 ? 2.696 -3.019 -11.202 1.00 96.00 88 ASP A O 1
ATOM 646 N N . ARG A 1 89 ? 4.793 -3.631 -11.785 1.00 97.38 89 ARG A N 1
ATOM 647 C CA . ARG A 1 89 ? 5.340 -3.697 -10.431 1.00 97.38 89 ARG A CA 1
ATOM 648 C C . ARG A 1 89 ? 5.333 -2.337 -9.744 1.00 97.38 89 ARG A C 1
ATOM 650 O O . ARG A 1 89 ? 5.712 -1.319 -10.324 1.00 97.38 89 ARG A O 1
ATOM 657 N N . MET A 1 90 ? 4.975 -2.356 -8.462 1.00 97.31 90 MET A N 1
ATOM 658 C CA . MET A 1 90 ? 4.988 -1.182 -7.594 1.00 97.31 90 MET A CA 1
ATOM 659 C C . MET A 1 90 ? 6.042 -1.311 -6.476 1.00 97.31 90 MET A C 1
ATOM 661 O O . MET A 1 90 ? 6.207 -2.405 -5.933 1.00 97.31 90 MET A O 1
ATOM 665 N N . PRO A 1 91 ? 6.738 -0.217 -6.111 1.00 96.69 91 PRO A N 1
ATOM 666 C CA . PRO A 1 91 ? 6.816 1.045 -6.852 1.00 96.69 91 PRO A CA 1
ATOM 667 C C . PRO A 1 91 ? 7.413 0.845 -8.260 1.00 96.69 91 PRO A C 1
ATOM 669 O O . PRO A 1 91 ? 8.183 -0.096 -8.472 1.00 96.69 91 PRO A O 1
ATOM 672 N N . PRO A 1 92 ? 7.090 1.700 -9.251 1.00 97.00 92 PRO A N 1
ATOM 673 C CA . PRO A 1 92 ? 7.651 1.548 -10.588 1.00 97.00 92 PRO A CA 1
ATOM 674 C C . PRO A 1 92 ? 9.167 1.741 -10.549 1.00 97.00 92 PRO A C 1
ATOM 676 O O . PRO A 1 92 ? 9.641 2.651 -9.873 1.00 97.00 92 PRO A O 1
ATOM 679 N N . LYS A 1 93 ? 9.921 1.000 -11.369 1.00 96.06 93 LYS A N 1
ATOM 680 C CA . LYS A 1 93 ? 11.405 1.034 -11.397 1.00 96.06 93 LYS A CA 1
ATOM 681 C C . LYS A 1 93 ? 12.005 2.442 -11.484 1.00 96.06 93 LYS A C 1
ATOM 683 O O . LYS A 1 93 ? 13.080 2.702 -10.962 1.00 96.06 93 LYS A O 1
ATOM 688 N N . LYS A 1 94 ? 11.310 3.363 -12.162 1.00 94.69 94 LYS A N 1
ATOM 689 C CA . LYS A 1 94 ? 11.728 4.768 -12.310 1.00 94.69 94 LYS A CA 1
ATOM 690 C C . LYS A 1 94 ? 11.573 5.619 -11.039 1.00 94.69 94 LYS A C 1
ATOM 692 O O . LYS A 1 94 ? 12.087 6.728 -11.021 1.00 94.69 94 LYS A O 1
ATOM 697 N N . HIS A 1 95 ? 10.846 5.135 -10.033 1.00 94.12 95 HIS A N 1
ATOM 698 C CA . HIS A 1 95 ? 10.659 5.797 -8.735 1.00 94.12 95 HIS A CA 1
ATOM 699 C C . HIS A 1 95 ? 11.436 5.107 -7.610 1.00 94.12 95 HIS A C 1
ATOM 701 O O . HIS A 1 95 ? 11.626 5.713 -6.564 1.00 94.12 95 HIS A O 1
ATOM 707 N N . GLY A 1 96 ? 11.922 3.878 -7.804 1.00 92.88 96 GLY A N 1
ATOM 708 C CA . GLY A 1 96 ? 12.709 3.217 -6.774 1.00 92.88 96 GLY A CA 1
ATOM 709 C C . GLY A 1 96 ? 12.984 1.741 -7.037 1.00 92.88 96 GLY A C 1
ATOM 710 O O . GLY A 1 96 ? 12.546 1.187 -8.052 1.00 92.88 96 GLY A O 1
ATOM 711 N N . PRO A 1 97 ? 13.743 1.106 -6.128 1.00 94.94 97 PRO A N 1
ATOM 712 C CA . PRO A 1 97 ? 13.929 -0.336 -6.132 1.00 94.94 97 PRO A CA 1
ATOM 713 C C . PRO A 1 97 ? 12.612 -1.075 -5.856 1.00 94.94 97 PRO A C 1
ATOM 715 O O . PRO A 1 97 ? 11.592 -0.490 -5.499 1.00 94.94 97 PRO A O 1
ATOM 718 N N . ALA A 1 98 ? 12.671 -2.399 -6.004 1.00 96.69 98 ALA A N 1
ATOM 719 C CA . ALA A 1 98 ? 11.661 -3.294 -5.459 1.00 96.69 98 ALA A CA 1
ATOM 720 C C . ALA A 1 98 ? 11.390 -2.995 -3.987 1.00 96.69 98 ALA A C 1
ATOM 722 O O . ALA A 1 98 ? 12.328 -2.674 -3.254 1.00 96.69 98 ALA A O 1
ATOM 723 N N . LEU A 1 99 ? 10.153 -3.225 -3.555 1.00 97.50 99 LEU A N 1
ATOM 724 C CA . LEU A 1 99 ? 9.867 -3.291 -2.133 1.00 97.50 99 LEU A CA 1
ATOM 725 C C . LEU A 1 99 ? 10.714 -4.416 -1.494 1.00 97.50 99 LEU A C 1
ATOM 727 O O . LEU A 1 99 ? 10.790 -5.509 -2.072 1.00 97.50 99 LEU A O 1
ATOM 731 N N . PRO A 1 100 ? 11.380 -4.170 -0.353 1.00 97.06 100 PRO A N 1
ATOM 732 C CA . PRO A 1 100 ? 12.111 -5.205 0.366 1.00 97.06 100 PRO A CA 1
ATOM 733 C C . PRO A 1 100 ? 11.200 -6.361 0.794 1.00 97.06 100 PRO A C 1
ATOM 735 O O . PRO A 1 100 ? 9.996 -6.187 0.992 1.00 97.06 100 PRO A O 1
ATOM 738 N N . ALA A 1 101 ? 11.771 -7.555 0.958 1.00 97.81 101 ALA A N 1
ATOM 739 C CA . ALA A 1 101 ? 10.995 -8.746 1.304 1.00 97.81 101 ALA A CA 1
ATOM 740 C C . ALA A 1 101 ? 10.300 -8.605 2.670 1.00 97.81 101 ALA A C 1
ATOM 742 O O . ALA A 1 101 ? 9.182 -9.081 2.846 1.00 97.81 101 ALA A O 1
ATOM 743 N N . GLU A 1 102 ? 10.941 -7.921 3.616 1.00 98.12 102 GLU A N 1
ATOM 744 C CA . GLU A 1 102 ? 10.391 -7.610 4.931 1.00 98.12 102 GLU A CA 1
ATOM 745 C C . GLU A 1 102 ? 9.129 -6.739 4.855 1.00 98.12 102 GLU A C 1
ATOM 747 O O . GLU A 1 102 ? 8.141 -7.039 5.524 1.00 98.12 102 GLU A O 1
ATOM 752 N N . ASP A 1 103 ? 9.120 -5.726 3.989 1.00 98.44 103 ASP A N 1
ATOM 753 C CA . ASP A 1 103 ? 7.985 -4.819 3.808 1.00 98.44 103 ASP A CA 1
ATOM 754 C C . ASP A 1 103 ? 6.829 -5.522 3.089 1.00 98.44 103 ASP A C 1
ATOM 756 O O . ASP A 1 103 ? 5.663 -5.363 3.458 1.00 98.44 103 ASP A O 1
ATOM 760 N N . ILE A 1 104 ? 7.145 -6.369 2.102 1.00 98.62 104 ILE A N 1
ATOM 761 C CA . ILE A 1 104 ? 6.157 -7.240 1.452 1.00 98.62 104 ILE A CA 1
ATOM 762 C C . ILE A 1 104 ? 5.492 -8.147 2.492 1.00 98.62 104 ILE A C 1
ATOM 764 O O . ILE A 1 104 ? 4.272 -8.320 2.468 1.00 98.62 104 ILE A O 1
ATOM 768 N N . GLU A 1 105 ? 6.266 -8.704 3.424 1.00 98.62 105 GLU A N 1
ATOM 769 C CA . GLU A 1 105 ? 5.740 -9.611 4.442 1.00 98.62 105 GLU A CA 1
ATOM 770 C C . GLU A 1 105 ? 4.918 -8.885 5.515 1.00 98.62 105 GLU A C 1
ATOM 772 O O . GLU A 1 105 ? 3.912 -9.416 5.992 1.00 98.62 105 GLU A O 1
ATOM 777 N N . VAL A 1 106 ? 5.271 -7.639 5.844 1.00 98.62 106 VAL A N 1
ATOM 778 C CA . VAL A 1 106 ? 4.423 -6.755 6.657 1.00 98.62 106 VAL A CA 1
ATOM 779 C C . VAL A 1 106 ? 3.059 -6.568 5.992 1.00 98.62 106 VAL A C 1
ATOM 781 O O . VAL A 1 106 ? 2.036 -6.801 6.638 1.00 98.62 106 VAL A O 1
ATOM 784 N N . LEU A 1 107 ? 3.028 -6.215 4.701 1.00 98.62 107 LEU A N 1
ATOM 785 C CA . LEU A 1 107 ? 1.772 -6.036 3.968 1.00 98.62 107 LEU A CA 1
ATOM 786 C C . LEU A 1 107 ? 0.973 -7.337 3.886 1.00 98.62 107 LEU A C 1
ATOM 788 O O . LEU A 1 107 ? -0.234 -7.322 4.117 1.00 98.62 107 LEU A O 1
ATOM 792 N N . LYS A 1 108 ? 1.635 -8.467 3.607 1.00 98.69 108 LYS A N 1
ATOM 793 C CA . LYS A 1 108 ? 0.995 -9.788 3.570 1.00 98.69 108 LYS A CA 1
ATOM 794 C C . LYS A 1 108 ? 0.260 -10.074 4.875 1.00 98.69 108 LYS A C 1
ATOM 796 O O . LYS A 1 108 ? -0.938 -10.351 4.868 1.00 98.69 108 LYS A O 1
ATOM 801 N N . ASN A 1 109 ? 0.987 -9.990 5.987 1.00 98.50 109 ASN A N 1
ATOM 802 C CA . ASN A 1 109 ? 0.472 -10.345 7.302 1.00 98.50 109 ASN A CA 1
ATOM 803 C C . ASN A 1 109 ? -0.643 -9.400 7.740 1.00 98.50 109 ASN A C 1
ATOM 805 O O . ASN A 1 109 ? -1.652 -9.859 8.264 1.00 98.50 109 ASN A O 1
ATOM 809 N N . TRP A 1 110 ? -0.493 -8.101 7.485 1.00 98.44 110 TRP A N 1
ATOM 810 C CA . TRP A 1 110 ? -1.533 -7.122 7.775 1.00 98.44 110 TRP A CA 1
ATOM 811 C C . TRP A 1 110 ? -2.821 -7.401 6.986 1.00 98.44 110 TRP A C 1
ATOM 813 O O . TRP A 1 110 ? -3.897 -7.478 7.579 1.00 98.44 110 TRP A O 1
ATOM 823 N N . ILE A 1 111 ? -2.727 -7.640 5.671 1.00 98.56 111 ILE A N 1
ATOM 824 C CA . ILE A 1 111 ? -3.897 -7.935 4.829 1.00 98.56 111 ILE A CA 1
ATOM 825 C C . ILE A 1 111 ? -4.589 -9.220 5.292 1.00 98.56 111 ILE A C 1
ATOM 827 O O . ILE A 1 111 ? -5.807 -9.224 5.480 1.00 98.56 111 ILE A O 1
ATOM 831 N N . GLU A 1 112 ? -3.829 -10.298 5.498 1.00 98.38 112 GLU A N 1
ATOM 832 C CA . GLU A 1 112 ? -4.358 -11.603 5.921 1.00 98.38 112 GLU A CA 1
ATOM 833 C C . GLU A 1 112 ? -4.953 -11.572 7.336 1.00 98.38 112 GLU A C 1
ATOM 835 O O . GLU A 1 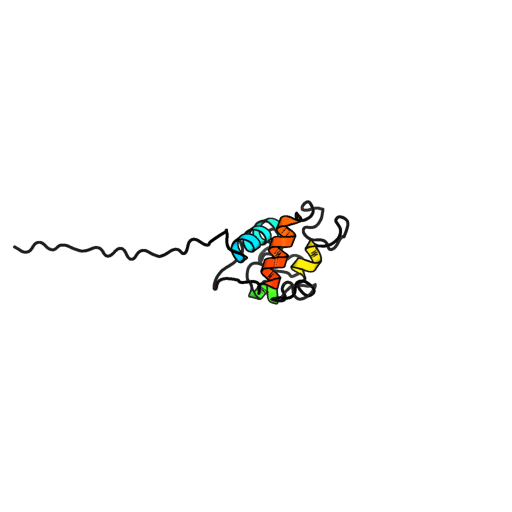112 ? -5.925 -12.277 7.602 1.00 98.38 112 GLU A O 1
ATOM 840 N N . ALA A 1 113 ? -4.438 -10.714 8.222 1.00 97.56 113 ALA A N 1
ATOM 841 C CA . ALA A 1 113 ? -4.963 -10.513 9.574 1.00 97.56 113 ALA A CA 1
ATOM 842 C C . ALA A 1 113 ? -6.248 -9.664 9.628 1.00 97.56 113 ALA A C 1
ATOM 844 O O . ALA A 1 113 ? -6.776 -9.417 10.712 1.00 97.56 113 ALA A O 1
ATOM 845 N N . GLY A 1 114 ? -6.776 -9.239 8.477 1.00 97.19 114 GLY A N 1
ATOM 846 C CA . GLY A 1 114 ? -8.017 -8.472 8.395 1.00 97.19 114 GLY A CA 1
ATOM 847 C C . GLY A 1 114 ? -7.823 -6.989 8.092 1.00 97.19 114 GLY A C 1
ATOM 848 O O . GLY A 1 114 ? -8.802 -6.248 8.161 1.00 97.19 114 GLY A O 1
ATOM 849 N N . ALA A 1 115 ? -6.607 -6.581 7.711 1.00 97.00 115 ALA A N 1
ATOM 850 C CA . ALA A 1 115 ? -6.259 -5.221 7.315 1.00 97.00 115 ALA A CA 1
ATOM 851 C C . ALA A 1 115 ? -6.826 -4.183 8.296 1.00 97.00 115 ALA A C 1
ATOM 853 O O . ALA A 1 115 ? -7.629 -3.325 7.913 1.00 97.00 115 ALA A O 1
ATOM 854 N N . ASP A 1 116 ? -6.470 -4.329 9.577 1.00 95.69 116 ASP A N 1
ATOM 855 C CA . ASP A 1 116 ? -6.931 -3.424 10.621 1.00 95.69 116 ASP A CA 1
ATOM 856 C C . ASP A 1 116 ? -6.577 -1.980 10.257 1.00 95.69 116 ASP A C 1
ATOM 858 O O . ASP A 1 116 ? -5.512 -1.697 9.714 1.00 95.69 116 ASP A O 1
ATOM 862 N N . TRP A 1 117 ? -7.526 -1.077 10.487 1.00 95.62 117 TRP A N 1
ATOM 863 C CA . TRP A 1 117 ? -7.402 0.339 10.164 1.00 95.62 117 TRP A CA 1
ATOM 864 C C . TRP A 1 117 ? -8.244 1.130 11.169 1.00 95.62 117 TRP A C 1
ATOM 866 O O . TRP A 1 117 ? -9.474 1.005 11.158 1.00 95.62 117 TRP A O 1
ATOM 876 N N . PRO A 1 118 ? -7.623 1.905 12.068 1.00 94.69 118 PRO A N 1
ATOM 877 C CA . PRO A 1 118 ? -8.319 2.698 13.063 1.00 94.69 118 PRO A CA 1
ATOM 878 C C . PRO A 1 118 ? -9.266 3.716 12.449 1.00 94.69 118 PRO A C 1
ATOM 880 O O . PRO A 1 118 ? -9.004 4.327 11.413 1.00 94.69 118 PRO A O 1
ATOM 883 N N . GLU A 1 119 ? -10.401 3.893 13.111 1.00 91.44 119 GLU A N 1
ATOM 884 C CA . GLU A 1 119 ? -11.415 4.839 12.676 1.00 91.44 119 GLU A CA 1
ATOM 885 C C . GLU A 1 119 ? -10.845 6.262 12.607 1.00 91.44 119 GLU A C 1
ATOM 887 O O . GLU A 1 119 ? -10.178 6.723 13.531 1.00 91.44 119 GLU A O 1
ATOM 892 N N . GLY A 1 120 ? -11.116 6.954 11.499 1.00 90.56 120 GLY A N 1
ATOM 893 C CA . GLY A 1 120 ? -1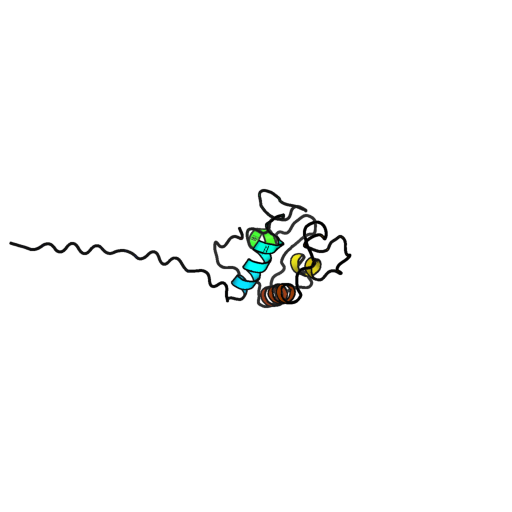0.646 8.319 11.263 1.00 90.56 120 GLY A CA 1
ATOM 894 C C . GLY A 1 120 ? -9.188 8.435 10.818 1.00 90.56 120 GLY A C 1
ATOM 895 O O . GLY A 1 120 ? -8.750 9.546 10.537 1.00 90.56 120 GLY A O 1
ATOM 896 N N . GLU A 1 121 ? -8.450 7.327 10.718 1.00 94.12 121 GLU A N 1
ATOM 897 C CA . GLU A 1 121 ? -7.060 7.368 10.280 1.00 94.12 121 GLU A CA 1
ATOM 898 C C . GLU A 1 121 ? -6.934 7.599 8.772 1.00 94.12 121 GLU A C 1
ATOM 900 O O . GLU A 1 121 ? -7.663 6.995 7.971 1.00 94.12 121 GLU A O 1
ATOM 905 N N . THR A 1 122 ? -5.950 8.417 8.396 1.00 95.75 122 THR A N 1
ATOM 906 C CA . THR A 1 122 ? -5.586 8.676 7.005 1.00 95.75 122 THR A CA 1
ATOM 907 C C . THR A 1 122 ? -4.081 8.591 6.796 1.00 95.75 122 THR A C 1
ATOM 909 O O . THR A 1 122 ? -3.317 9.084 7.624 1.00 95.75 122 THR A O 1
ATOM 912 N N . LEU A 1 123 ? -3.652 8.031 5.665 1.00 95.88 123 LEU A N 1
ATOM 913 C CA . LEU A 1 123 ? -2.245 8.090 5.257 1.00 95.88 123 LEU A CA 1
ATOM 914 C C . LEU A 1 123 ? -1.880 9.509 4.821 1.00 95.88 123 LEU A C 1
ATOM 916 O O . LEU A 1 123 ? -2.748 10.238 4.332 1.00 95.88 123 LEU A O 1
ATOM 920 N N . GLN A 1 124 ? -0.618 9.890 5.006 1.00 88.25 124 GLN A N 1
ATOM 921 C CA . GLN A 1 124 ? -0.091 11.223 4.692 1.00 88.25 124 GLN A CA 1
ATOM 922 C C . GLN A 1 124 ? 1.155 11.149 3.814 1.00 88.25 124 GLN A C 1
ATOM 924 O O . GLN A 1 124 ? 1.996 10.262 4.073 1.00 88.25 124 GLN A O 1
#

pLDDT: mean 90.56, std 14.51, range [42.19, 98.69]

Sequence (124 aa):
MRRIFTALLLASLCATAYDDTSAFGKARTVLEVNCVECHTVEKAKGGLVMESLAQLKTGGDSGTALVVGNTKESGIYMRVVLAADDDDRMPPKKHGPALPAEDIEVLKNWIEAGADWPEGETLQ

Foldseek 3Di:
DDDDDPPDPPPPPPPPPDDCVDLLNLLLVLCLVFPQVAADPVHNVQQQHQFDPVRQQQGHVVGHQADALDLPPHVVLVQLPDDQPDCSHGPGVVVHGRDDPVNSVSNVCCRNVGVDDDPPGTRD

Radius of gyration: 19.65 Å; Cα contacts (8 Å, |Δi|>4): 169; chains: 1; bounding box: 27×48×71 Å

Nearest PDB structures (foldseek):
  2zoo-assembly1_A  TM=4.082E-01  e=6.098E-01  Pseudoalteromonas translucida TAC125